Protein AF-A0A5C6TH46-F1 (afdb_monomer_lite)

Secondary structure (DSSP, 8-state):
-HHHHHHHHHHHHHHHHHHHHHHHHHHHHHHHHHHHHHHHHHHHHHHHHHHHHHHHHHHHHHHHHHHHHHHHHHHHHHHHHHHHHHHHHHHHHHHHHHHHHHHHHHHHHHHHHHHHHHHHHHHHTS-TT--TTTTT-TT---------------------

Radius of gyration: 57.62 Å; chains: 1; bounding box: 125×29×150 Å

Foldseek 3Di:
DVVVVVVVVVVVVVVVVVVVVVVVVVVVVVV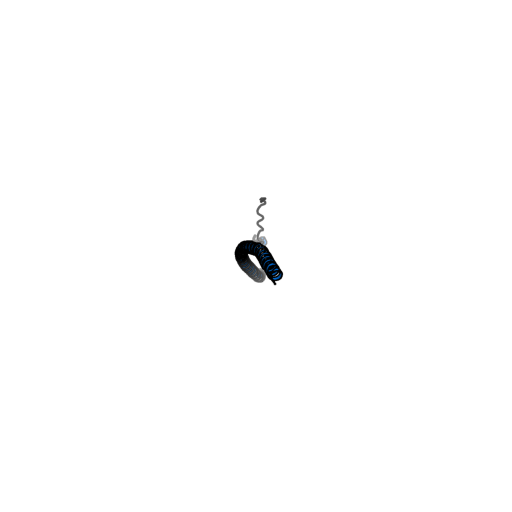VVVVVVVVVVVVVVVVVVVVVVVVVVVVVVVVVVVVVVVVVVVVVVVVVVVVVVVVVVVVVVVVVVVVVVVVVVVVVVVVVVVVVVVVVVVVVVDDPDDPCVVVVNVPPPPPVPPPDPPPDDDDDDDDD

Structure (mmCIF, N/CA/C/O backbone):
data_AF-A0A5C6TH46-F1
#
_entry.id   AF-A0A5C6TH46-F1
#
loop_
_atom_site.group_PDB
_atom_site.id
_atom_site.type_symbol
_atom_site.label_atom_id
_atom_site.label_alt_id
_atom_site.label_comp_id
_atom_site.label_asym_id
_atom_site.label_entity_id
_atom_site.label_seq_id
_atom_site.pdbx_PDB_ins_code
_atom_site.Cartn_x
_atom_site.Cartn_y
_atom_site.Cartn_z
_atom_site.occupancy
_atom_site.B_iso_or_equiv
_atom_site.auth_seq_id
_atom_site.auth_comp_id
_atom_site.auth_asym_id
_atom_site.auth_atom_id
_atom_site.pdbx_PDB_model_num
ATOM 1 N N . MET A 1 1 ? 57.570 0.508 -61.846 1.00 63.31 1 MET A N 1
ATOM 2 C CA . MET A 1 1 ? 57.121 1.322 -60.688 1.00 63.31 1 MET A CA 1
ATOM 3 C C . MET A 1 1 ? 55.717 1.918 -60.846 1.00 63.31 1 MET A C 1
ATOM 5 O O . MET A 1 1 ? 54.970 1.896 -59.879 1.00 63.31 1 MET A O 1
ATOM 9 N N . VAL A 1 2 ? 55.301 2.382 -62.034 1.00 66.19 2 VAL A N 1
ATOM 10 C CA . VAL A 1 2 ? 54.010 3.088 -62.230 1.00 66.19 2 VAL A CA 1
ATOM 11 C C . VAL A 1 2 ? 52.755 2.224 -61.982 1.00 66.19 2 VAL A C 1
ATOM 13 O O . VAL A 1 2 ? 51.769 2.729 -61.447 1.00 66.19 2 VAL A O 1
ATOM 16 N N . LEU A 1 3 ? 52.776 0.919 -62.298 1.00 71.38 3 LEU A N 1
ATOM 17 C CA . LEU A 1 3 ? 51.622 0.034 -62.041 1.00 71.38 3 LEU A CA 1
ATOM 18 C C . LEU A 1 3 ? 51.343 -0.184 -60.540 1.00 71.38 3 LEU A C 1
ATOM 20 O O . LEU A 1 3 ? 50.182 -0.300 -60.155 1.00 71.38 3 LEU A O 1
ATOM 24 N N . GLY A 1 4 ? 52.376 -0.190 -59.688 1.00 79.69 4 GLY A N 1
ATOM 25 C CA . GLY A 1 4 ? 52.225 -0.399 -58.240 1.00 79.69 4 GLY A CA 1
ATOM 26 C C . GLY A 1 4 ? 51.524 0.765 -57.534 1.00 79.69 4 GLY A C 1
ATOM 27 O O . GLY A 1 4 ? 50.670 0.550 -56.679 1.00 79.69 4 GLY A O 1
ATOM 28 N N . TRP A 1 5 ? 51.804 2.002 -57.959 1.00 79.31 5 TRP A N 1
ATOM 29 C CA . TRP A 1 5 ? 51.180 3.205 -57.397 1.00 79.31 5 TRP A CA 1
ATOM 30 C C . TRP A 1 5 ? 49.667 3.250 -57.652 1.00 79.31 5 TRP A C 1
ATOM 32 O O . TRP A 1 5 ? 48.884 3.582 -56.765 1.00 79.31 5 TRP A O 1
ATOM 42 N N . ARG A 1 6 ? 49.225 2.865 -58.856 1.00 86.25 6 ARG A N 1
ATOM 43 C CA . ARG A 1 6 ? 47.794 2.850 -59.215 1.00 86.25 6 ARG A CA 1
ATOM 44 C C . ARG A 1 6 ? 47.006 1.810 -58.410 1.00 86.25 6 ARG A C 1
ATOM 46 O O . ARG A 1 6 ? 45.863 2.071 -58.041 1.00 86.25 6 ARG A O 1
ATOM 53 N N . LEU A 1 7 ? 47.613 0.657 -58.114 1.00 88.19 7 LEU A N 1
ATOM 54 C CA . LEU A 1 7 ? 47.001 -0.382 -57.280 1.00 88.19 7 LEU A CA 1
ATOM 55 C C . LEU A 1 7 ? 46.869 0.064 -55.817 1.00 88.19 7 LEU A C 1
ATOM 57 O O . LEU A 1 7 ? 45.825 -0.153 -55.205 1.00 88.19 7 LEU A O 1
ATOM 61 N N . LEU A 1 8 ? 47.897 0.732 -55.287 1.00 90.06 8 LEU A N 1
ATOM 62 C CA . LEU A 1 8 ? 47.924 1.220 -53.909 1.00 90.06 8 LEU A CA 1
ATOM 63 C C . LEU A 1 8 ? 46.847 2.287 -53.655 1.00 90.06 8 LEU A C 1
ATOM 65 O O . LEU A 1 8 ? 46.120 2.204 -52.669 1.00 90.06 8 LEU A O 1
ATOM 69 N N . VAL A 1 9 ? 46.672 3.232 -54.587 1.00 89.38 9 VAL A N 1
ATOM 70 C CA . VAL A 1 9 ? 45.610 4.255 -54.511 1.00 89.38 9 VAL A CA 1
ATOM 71 C C . VAL A 1 9 ? 44.214 3.621 -54.554 1.00 89.38 9 VAL A C 1
ATOM 73 O O . VAL A 1 9 ? 43.330 4.019 -53.796 1.00 89.38 9 VAL A O 1
ATOM 76 N N . ARG A 1 10 ? 44.008 2.594 -55.392 1.00 87.94 10 ARG A N 1
ATOM 77 C CA . ARG A 1 10 ? 42.718 1.891 -55.481 1.00 87.94 10 ARG A CA 1
ATOM 78 C C . ARG A 1 10 ? 42.397 1.103 -54.211 1.00 87.94 10 ARG A C 1
ATOM 80 O O . ARG A 1 10 ? 41.252 1.112 -53.770 1.00 87.94 10 ARG A O 1
ATOM 87 N N . TYR A 1 11 ? 43.395 0.448 -53.621 1.00 90.62 11 TYR A N 1
ATOM 88 C CA . TYR A 1 11 ? 43.240 -0.267 -52.355 1.00 90.62 11 TYR A CA 1
ATOM 89 C C . TYR A 1 11 ? 42.945 0.690 -51.194 1.00 90.62 11 TYR A C 1
ATOM 91 O O . TYR A 1 11 ? 42.025 0.440 -50.424 1.00 90.62 11 TYR A O 1
ATOM 99 N N . PHE A 1 12 ? 43.665 1.811 -51.107 1.00 89.25 12 PHE A N 1
ATOM 100 C CA . PHE A 1 12 ? 43.433 2.828 -50.081 1.00 89.25 12 PHE A CA 1
ATOM 101 C C . PHE A 1 12 ? 42.008 3.397 -50.144 1.00 89.25 12 PHE A C 1
ATOM 103 O O . PHE A 1 12 ? 41.322 3.459 -49.126 1.00 89.25 12 PHE A O 1
ATOM 110 N N . PHE A 1 13 ? 41.527 3.741 -51.343 1.00 88.12 13 PHE A N 1
ATOM 111 C CA . PHE A 1 13 ? 40.160 4.232 -51.525 1.00 88.12 13 PHE A CA 1
ATOM 112 C C . PHE A 1 13 ? 39.105 3.167 -51.185 1.00 88.12 13 PHE A C 1
ATOM 114 O O . PHE A 1 13 ? 38.116 3.467 -50.519 1.00 88.12 13 PHE A O 1
ATOM 121 N N . PHE A 1 14 ? 39.327 1.914 -51.590 1.00 89.06 14 PHE A N 1
ATOM 122 C CA . PHE A 1 14 ? 38.435 0.802 -51.254 1.00 89.06 14 PHE A CA 1
ATOM 123 C C . PHE A 1 14 ? 38.376 0.541 -49.741 1.00 89.06 14 PHE A C 1
ATOM 125 O O . PHE A 1 14 ? 37.291 0.380 -49.187 1.00 89.06 14 PHE A O 1
ATOM 132 N N . PHE A 1 15 ? 39.525 0.557 -49.063 1.00 88.56 15 PHE A N 1
ATOM 133 C CA . PHE A 1 15 ? 39.609 0.413 -47.612 1.00 88.56 15 PHE A CA 1
ATOM 134 C C . PHE A 1 15 ? 38.882 1.553 -46.886 1.00 88.56 15 PHE A C 1
ATOM 136 O O . PHE A 1 15 ? 38.102 1.300 -45.972 1.00 88.56 15 PHE A O 1
ATOM 143 N N . PHE A 1 16 ? 39.077 2.797 -47.329 1.00 87.75 16 PHE A N 1
ATOM 144 C CA . PHE A 1 16 ? 38.387 3.960 -46.769 1.00 87.75 16 PHE A CA 1
ATOM 145 C C . PHE A 1 16 ? 36.864 3.886 -46.960 1.00 87.75 16 PHE A C 1
ATOM 147 O O . PHE A 1 16 ? 36.103 4.170 -46.036 1.00 87.75 16 PHE A O 1
ATOM 154 N N . PHE A 1 17 ? 36.406 3.450 -48.134 1.00 87.56 17 PHE A N 1
ATOM 155 C CA . PHE A 1 17 ? 34.986 3.245 -48.409 1.00 87.56 17 PHE A CA 1
ATOM 156 C C . PHE A 1 17 ? 34.380 2.150 -47.520 1.00 87.56 17 PHE A C 1
ATOM 158 O O . PHE A 1 17 ? 33.322 2.350 -46.927 1.00 87.56 17 PHE A O 1
ATOM 165 N N . PHE A 1 18 ? 35.067 1.014 -47.374 1.00 88.38 18 PHE A N 1
ATOM 166 C CA . PHE A 1 18 ? 34.639 -0.065 -46.482 1.00 88.38 18 PHE A CA 1
ATOM 167 C C . PHE A 1 18 ? 34.567 0.394 -45.020 1.00 88.38 18 PHE A C 1
ATOM 169 O O . PHE A 1 18 ? 33.586 0.123 -44.329 1.00 88.38 18 PHE A O 1
ATOM 176 N N . PHE A 1 19 ? 35.574 1.144 -44.569 1.00 87.31 19 PHE A N 1
ATOM 177 C CA . PHE A 1 19 ? 35.600 1.759 -43.247 1.00 87.31 19 PHE A CA 1
ATOM 178 C C . PHE A 1 19 ? 34.378 2.665 -43.050 1.00 87.31 19 PHE A C 1
ATOM 180 O O . PHE A 1 19 ? 33.639 2.479 -42.089 1.00 87.31 19 PHE A O 1
ATOM 187 N N . PHE A 1 20 ? 34.081 3.562 -43.993 1.00 86.44 20 PHE A N 1
ATOM 188 C CA . PHE A 1 20 ? 32.906 4.437 -43.924 1.00 86.44 20 PHE A CA 1
ATOM 189 C C . PHE A 1 20 ? 31.581 3.660 -43.826 1.00 86.44 20 PHE A C 1
ATOM 191 O O . PHE A 1 20 ? 30.727 3.997 -43.004 1.00 86.44 20 PHE A O 1
ATOM 198 N N . PHE A 1 21 ? 31.429 2.582 -44.600 1.00 86.88 21 PHE A N 1
ATOM 199 C CA . PHE A 1 21 ? 30.265 1.691 -44.511 1.00 86.88 21 PHE A CA 1
ATOM 200 C C . PHE A 1 21 ? 30.131 1.032 -43.135 1.00 86.88 21 PHE A C 1
ATOM 202 O O . PHE A 1 21 ? 29.022 0.933 -42.604 1.00 86.88 21 PHE A O 1
ATOM 209 N N . PHE A 1 22 ? 31.248 0.627 -42.531 1.00 86.31 22 PHE A N 1
ATOM 210 C CA . PHE A 1 22 ? 31.265 0.076 -41.180 1.00 86.31 22 PHE A CA 1
ATOM 211 C C . PHE A 1 22 ? 30.816 1.107 -40.129 1.00 86.31 22 PHE A C 1
ATOM 213 O O . PHE A 1 22 ? 29.976 0.779 -39.290 1.00 86.31 22 PHE A O 1
ATOM 220 N N . PHE A 1 23 ? 31.279 2.365 -40.202 1.00 87.06 23 PHE A N 1
ATOM 221 C CA . PHE A 1 23 ? 30.793 3.428 -39.301 1.00 87.06 23 PHE A CA 1
ATOM 222 C C . PHE A 1 23 ? 29.319 3.722 -39.491 1.00 87.06 23 PHE A C 1
ATOM 224 O O . PHE A 1 23 ? 28.613 3.912 -38.505 1.00 87.06 23 PHE A O 1
ATOM 231 N N . PHE A 1 24 ? 28.846 3.748 -40.736 1.00 87.81 24 PHE A N 1
ATOM 232 C CA . PHE A 1 24 ? 27.437 3.978 -41.019 1.00 87.81 24 PHE A CA 1
ATOM 233 C C . PHE A 1 24 ? 26.564 2.893 -40.381 1.00 87.81 24 PHE A C 1
ATOM 235 O O . PHE A 1 24 ? 25.618 3.201 -39.656 1.00 87.81 24 PHE A O 1
ATOM 242 N N . PHE A 1 25 ? 26.927 1.622 -40.571 1.00 88.06 25 PHE A N 1
ATOM 243 C CA . PHE A 1 25 ? 26.216 0.500 -39.964 1.00 88.06 25 PHE A CA 1
ATOM 244 C C . PHE A 1 25 ? 26.247 0.560 -38.432 1.00 88.06 25 PHE A C 1
ATOM 246 O O . PHE A 1 25 ? 25.203 0.444 -37.786 1.00 88.06 25 PHE A O 1
ATOM 253 N N . PHE A 1 26 ? 27.423 0.809 -37.850 1.00 88.88 26 PHE A N 1
ATOM 254 C CA . PHE A 1 26 ? 27.586 0.953 -36.405 1.00 88.88 26 PHE A CA 1
ATOM 255 C C . PHE A 1 26 ? 26.729 2.096 -35.844 1.00 88.88 26 PHE A C 1
ATOM 257 O O . PHE A 1 26 ? 26.022 1.916 -34.854 1.00 88.88 26 PHE A O 1
ATOM 264 N N . PHE A 1 27 ? 26.728 3.252 -36.507 1.00 89.25 27 PHE A N 1
ATOM 265 C CA . PHE A 1 27 ? 25.956 4.420 -36.096 1.00 89.25 27 PHE A CA 1
ATOM 266 C C . PHE A 1 27 ? 24.443 4.181 -36.184 1.00 89.25 27 PHE A C 1
ATOM 268 O O . PHE A 1 27 ? 23.697 4.557 -35.274 1.00 89.25 27 PHE A O 1
ATOM 275 N N . CYS A 1 28 ? 23.977 3.509 -37.241 1.00 92.00 28 CYS A N 1
ATOM 276 C CA . CYS A 1 28 ? 22.575 3.121 -37.374 1.00 92.00 28 CYS A CA 1
ATOM 277 C C . CYS A 1 28 ? 22.139 2.187 -36.238 1.00 92.00 28 CYS A C 1
ATOM 279 O O . CYS A 1 28 ? 21.112 2.440 -35.604 1.00 92.00 28 CYS A O 1
ATOM 281 N N . LEU A 1 29 ? 22.929 1.149 -35.941 1.00 93.38 29 LEU A N 1
ATOM 282 C CA . LEU A 1 29 ? 22.639 0.223 -34.844 1.00 93.38 29 LEU A CA 1
ATOM 283 C C . LEU A 1 29 ? 22.649 0.920 -33.481 1.00 93.38 29 LEU A C 1
ATOM 285 O O . LEU A 1 29 ? 21.731 0.719 -32.686 1.00 93.38 29 LEU A O 1
ATOM 289 N N . LEU A 1 30 ? 23.641 1.779 -33.235 1.00 94.75 30 LEU A N 1
ATOM 290 C CA . LEU A 1 30 ? 23.747 2.548 -31.998 1.00 94.75 30 LEU A CA 1
ATOM 291 C C . LEU A 1 30 ? 22.519 3.442 -31.794 1.00 94.75 30 LEU A C 1
ATOM 293 O O . LEU A 1 30 ? 21.939 3.464 -30.713 1.00 94.75 30 LEU A O 1
ATOM 297 N N . THR A 1 31 ? 22.069 4.124 -32.847 1.00 95.31 31 THR A N 1
ATOM 298 C CA . THR A 1 31 ? 20.890 4.999 -32.786 1.00 95.31 31 THR A CA 1
ATOM 299 C C . THR A 1 31 ? 19.618 4.219 -32.446 1.00 95.31 31 THR A C 1
ATOM 301 O O . THR A 1 31 ? 18.805 4.680 -31.644 1.00 95.31 31 THR A O 1
ATOM 304 N N . VAL A 1 32 ? 19.425 3.033 -33.034 1.00 95.56 32 VAL A N 1
ATOM 305 C CA . VAL A 1 32 ? 18.273 2.170 -32.722 1.00 95.56 32 VAL A CA 1
ATOM 306 C C . VAL A 1 32 ? 18.340 1.675 -31.276 1.00 95.56 32 VAL A C 1
ATOM 308 O O . VAL A 1 32 ? 17.329 1.719 -30.574 1.00 95.56 32 VAL A O 1
ATOM 311 N N . ALA A 1 33 ? 19.521 1.259 -30.813 1.00 95.56 33 ALA A N 1
ATOM 312 C CA . ALA A 1 33 ? 19.726 0.812 -29.439 1.00 95.56 33 ALA A CA 1
ATOM 313 C C . ALA A 1 33 ? 19.418 1.927 -28.425 1.00 95.56 33 ALA A C 1
ATOM 315 O O . ALA A 1 33 ? 18.635 1.709 -27.503 1.00 95.56 33 ALA A O 1
ATOM 316 N N . VAL A 1 34 ? 19.943 3.138 -28.640 1.00 96.38 34 VAL A N 1
ATOM 317 C CA . VAL A 1 34 ? 19.693 4.299 -27.769 1.00 96.38 34 VAL A CA 1
ATOM 318 C C . VAL A 1 34 ? 18.208 4.663 -27.738 1.00 96.38 34 VAL A C 1
ATOM 320 O O . VAL A 1 34 ? 17.648 4.857 -26.665 1.00 96.38 34 VAL A O 1
ATOM 323 N N . LYS A 1 35 ? 17.523 4.682 -28.889 1.00 96.38 35 LYS A N 1
ATOM 324 C CA . LYS A 1 35 ? 16.072 4.939 -28.935 1.00 96.38 35 LYS A CA 1
ATOM 325 C C . LYS A 1 35 ? 15.272 3.911 -28.138 1.00 96.38 35 LYS A C 1
ATOM 327 O O . LYS A 1 35 ? 14.314 4.276 -27.459 1.00 96.38 35 LYS A O 1
ATOM 332 N N . LYS A 1 36 ? 15.660 2.635 -28.215 1.00 96.25 36 LYS A N 1
ATOM 333 C CA . LYS A 1 36 ? 15.020 1.567 -27.445 1.00 96.25 36 LYS A CA 1
ATOM 334 C C . LYS A 1 36 ? 15.248 1.752 -25.945 1.00 96.25 36 LYS A C 1
ATOM 336 O O . LYS A 1 36 ? 14.290 1.602 -25.197 1.00 96.25 36 LYS A O 1
ATOM 341 N N . LEU A 1 37 ? 16.462 2.114 -25.527 1.00 96.38 37 LEU A N 1
ATOM 342 C CA . LEU A 1 37 ? 16.768 2.398 -24.122 1.00 96.38 37 LEU A CA 1
ATOM 343 C C . LEU A 1 37 ? 15.942 3.572 -23.593 1.00 96.38 37 LEU A C 1
ATOM 345 O O . LEU A 1 37 ? 15.257 3.405 -22.596 1.00 96.38 37 LEU A O 1
ATOM 349 N N . ILE A 1 38 ? 15.886 4.691 -24.320 1.00 96.81 38 ILE A N 1
ATOM 350 C CA . ILE A 1 38 ? 15.063 5.852 -23.938 1.00 96.81 38 ILE A CA 1
ATOM 351 C C . ILE A 1 38 ? 13.580 5.469 -23.833 1.00 96.81 38 ILE A C 1
ATOM 353 O O . ILE A 1 38 ? 12.867 5.929 -22.946 1.00 96.81 38 ILE A O 1
ATOM 357 N N . SER A 1 39 ? 13.074 4.637 -24.748 1.00 96.19 39 SER A N 1
ATOM 358 C CA . SER A 1 39 ? 11.684 4.175 -24.679 1.00 96.19 39 SER A CA 1
ATOM 359 C C . SER A 1 39 ? 11.430 3.231 -23.505 1.00 96.19 39 SER A C 1
ATOM 361 O O . SER A 1 39 ? 10.305 3.195 -23.014 1.00 96.19 39 SER A O 1
ATOM 363 N N . GLN A 1 40 ? 12.425 2.436 -23.107 1.00 95.75 40 GLN A N 1
ATOM 364 C CA . GLN A 1 40 ? 12.329 1.561 -21.942 1.00 95.75 40 GLN A CA 1
ATOM 365 C C . GLN A 1 40 ? 12.389 2.365 -20.650 1.00 95.75 40 GLN A C 1
ATOM 367 O O . GLN A 1 40 ? 11.553 2.138 -19.790 1.00 95.75 40 GLN A O 1
ATOM 372 N N . GLU A 1 41 ? 13.298 3.330 -20.554 1.00 96.31 41 GLU A N 1
ATOM 373 C CA . GLU A 1 41 ? 13.412 4.260 -19.428 1.00 96.31 41 GLU A CA 1
ATOM 374 C C . GLU A 1 41 ? 12.089 4.994 -19.198 1.00 96.31 41 GLU A C 1
ATOM 376 O O . GLU A 1 41 ? 11.481 4.839 -18.153 1.00 96.31 41 GLU A O 1
ATOM 381 N N . LYS A 1 42 ? 11.517 5.610 -20.240 1.00 96.38 42 LYS A N 1
ATOM 382 C CA . LYS A 1 42 ? 10.196 6.259 -20.145 1.00 96.38 42 LYS A CA 1
ATOM 383 C C . LYS A 1 42 ? 9.053 5.330 -19.747 1.00 96.38 42 LYS A C 1
ATOM 385 O O . LYS A 1 42 ? 8.006 5.811 -19.322 1.00 96.38 42 LYS A O 1
ATOM 390 N N . LYS A 1 43 ? 9.175 4.031 -20.022 1.00 96.12 43 LYS A N 1
ATOM 391 C CA . LYS A 1 43 ? 8.176 3.055 -19.587 1.00 96.12 43 LYS A CA 1
ATOM 392 C C . LYS A 1 43 ? 8.383 2.733 -18.109 1.00 96.12 43 LYS A C 1
ATOM 394 O O . LYS A 1 43 ? 7.413 2.749 -17.371 1.00 96.12 43 LYS A O 1
ATOM 399 N N . LEU A 1 44 ? 9.628 2.500 -17.702 1.00 96.31 44 LEU A N 1
ATOM 400 C CA . LEU A 1 44 ? 9.987 2.261 -16.309 1.00 96.31 44 LEU A CA 1
ATOM 401 C C . LEU A 1 44 ? 9.594 3.442 -15.421 1.00 96.31 44 LEU A C 1
ATOM 403 O O . LEU A 1 44 ? 8.982 3.203 -14.393 1.00 96.31 44 LEU A O 1
ATOM 407 N N . ASP A 1 45 ? 9.831 4.680 -15.857 1.00 96.25 45 ASP A N 1
ATOM 408 C CA . ASP A 1 45 ? 9.435 5.878 -15.106 1.00 96.25 45 ASP A CA 1
ATOM 409 C C . ASP A 1 45 ? 7.919 5.922 -14.854 1.00 96.25 45 ASP A C 1
ATOM 411 O O . ASP A 1 45 ? 7.473 6.270 -13.767 1.00 96.25 45 ASP A O 1
ATOM 415 N N . LYS A 1 46 ? 7.112 5.537 -15.853 1.00 96.69 46 LYS A N 1
ATOM 416 C CA . LYS A 1 46 ? 5.647 5.479 -15.718 1.00 96.69 46 LYS A CA 1
ATOM 417 C C . LYS A 1 46 ? 5.196 4.345 -14.812 1.00 96.69 46 LYS A C 1
ATOM 419 O O . LYS A 1 46 ? 4.306 4.545 -13.997 1.00 96.69 46 LYS A O 1
ATOM 424 N N . ASP A 1 47 ? 5.797 3.170 -14.980 1.00 96.31 47 ASP A N 1
ATOM 425 C CA . ASP A 1 47 ? 5.499 2.004 -14.153 1.00 96.31 47 ASP A CA 1
ATOM 426 C C . ASP A 1 47 ? 5.893 2.291 -12.679 1.00 96.31 47 ASP A C 1
ATOM 428 O O . ASP A 1 47 ? 5.206 1.858 -11.757 1.00 96.31 47 ASP A O 1
ATOM 432 N N . GLU A 1 48 ? 6.970 3.054 -12.441 1.00 96.25 48 GLU A N 1
ATOM 433 C CA . GLU A 1 48 ? 7.401 3.510 -11.111 1.00 96.25 48 GLU A CA 1
ATOM 434 C C . GLU A 1 48 ? 6.449 4.558 -10.519 1.00 96.25 48 GLU A C 1
ATOM 436 O O . GLU A 1 48 ? 6.098 4.460 -9.343 1.00 96.25 48 GLU A O 1
ATOM 441 N N . GLU A 1 49 ? 5.994 5.525 -11.321 1.00 96.38 49 GLU A N 1
ATOM 442 C CA . GLU A 1 49 ? 4.997 6.517 -10.901 1.00 96.38 49 GLU A CA 1
ATOM 443 C C . GLU A 1 49 ? 3.670 5.844 -10.510 1.00 96.38 49 GLU A C 1
ATOM 445 O O . GLU A 1 49 ? 3.171 6.082 -9.410 1.00 96.38 49 GLU A O 1
ATOM 450 N N . GLU A 1 50 ? 3.156 4.926 -11.337 1.00 96.31 50 GLU A N 1
ATOM 451 C CA . GLU A 1 50 ? 1.934 4.154 -11.055 1.00 96.31 50 GLU A CA 1
ATOM 452 C C . GLU A 1 50 ? 2.080 3.309 -9.779 1.00 96.31 50 GLU A C 1
ATOM 454 O O . GLU A 1 50 ? 1.221 3.347 -8.895 1.00 96.31 50 GLU A O 1
ATOM 459 N N . ALA A 1 51 ? 3.208 2.607 -9.618 1.00 96.44 51 ALA A N 1
ATOM 460 C CA . ALA A 1 51 ? 3.486 1.845 -8.402 1.00 96.44 51 ALA A CA 1
ATOM 461 C C . ALA A 1 51 ? 3.591 2.744 -7.155 1.00 96.44 51 ALA A C 1
ATOM 463 O O . ALA A 1 51 ? 3.197 2.338 -6.056 1.00 96.44 51 ALA A O 1
ATOM 464 N N . GLY A 1 52 ? 4.115 3.964 -7.309 1.00 96.19 52 GLY A N 1
ATOM 465 C CA . GLY A 1 52 ? 4.174 4.971 -6.254 1.00 96.19 52 GLY A CA 1
ATOM 466 C C . GLY A 1 52 ? 2.788 5.450 -5.820 1.00 96.19 52 GLY A C 1
ATOM 467 O O . GLY A 1 52 ? 2.512 5.521 -4.619 1.00 96.19 52 GLY A O 1
ATOM 468 N N . GLU A 1 53 ? 1.898 5.727 -6.774 1.00 96.81 53 GLU A N 1
ATOM 469 C CA . GLU A 1 53 ? 0.506 6.106 -6.502 1.00 96.81 53 GLU A CA 1
ATOM 470 C C . GLU A 1 53 ? -0.267 4.983 -5.794 1.00 96.81 53 GLU A C 1
ATOM 472 O O . GLU A 1 53 ? -0.933 5.227 -4.780 1.00 96.81 53 GLU A O 1
ATOM 477 N N . ASP A 1 54 ? -0.121 3.741 -6.259 1.00 97.00 54 ASP A N 1
ATOM 478 C CA . ASP A 1 54 ? -0.736 2.569 -5.630 1.00 97.00 54 ASP A CA 1
ATOM 479 C C . ASP A 1 54 ? -0.244 2.367 -4.192 1.00 97.00 54 ASP A C 1
ATOM 481 O O . ASP A 1 54 ? -1.039 2.092 -3.284 1.00 97.00 54 ASP A O 1
ATOM 485 N N . LEU A 1 55 ? 1.057 2.553 -3.948 1.00 97.31 55 LEU A N 1
ATOM 486 C CA . LEU A 1 55 ? 1.634 2.459 -2.609 1.00 97.31 55 LEU A CA 1
ATOM 487 C C . LEU A 1 55 ? 1.067 3.532 -1.668 1.00 97.31 55 LEU A C 1
ATOM 489 O O . LEU A 1 55 ? 0.748 3.229 -0.513 1.00 97.31 55 LEU A O 1
ATOM 493 N N . LEU A 1 56 ? 0.921 4.771 -2.148 1.00 97.31 56 LEU A N 1
ATOM 494 C CA . LEU A 1 56 ? 0.324 5.864 -1.375 1.00 97.31 56 LEU A CA 1
ATOM 495 C C . LEU A 1 56 ? -1.132 5.566 -1.015 1.00 97.31 56 LEU A C 1
ATOM 497 O O . LEU A 1 56 ? -1.520 5.711 0.147 1.00 97.31 56 LEU A O 1
ATOM 501 N N . LYS A 1 57 ? -1.917 5.083 -1.980 1.00 97.56 57 LYS A N 1
ATOM 502 C CA . LYS A 1 57 ? -3.310 4.687 -1.757 1.00 97.56 57 LYS A CA 1
ATOM 503 C C . LYS A 1 57 ? -3.422 3.568 -0.725 1.00 97.56 57 LYS A C 1
ATOM 505 O O . LYS A 1 57 ? -4.245 3.641 0.187 1.00 97.56 57 LYS A O 1
ATOM 510 N N . LEU A 1 58 ? -2.556 2.559 -0.813 1.00 97.62 58 LEU A N 1
ATOM 511 C CA . LEU A 1 58 ? -2.526 1.458 0.147 1.00 97.62 58 LEU A CA 1
ATOM 512 C C . LEU A 1 58 ? -2.178 1.947 1.562 1.00 97.62 58 LEU A C 1
ATOM 514 O O . LEU A 1 58 ? -2.737 1.466 2.550 1.00 97.62 58 LEU A O 1
ATOM 518 N N . HIS A 1 59 ? -1.274 2.925 1.670 1.00 97.56 59 HIS A N 1
ATOM 519 C CA . HIS A 1 59 ? -0.919 3.535 2.948 1.00 97.56 59 HIS A CA 1
ATOM 520 C C . HIS A 1 59 ? -2.089 4.319 3.559 1.00 97.56 59 HIS A C 1
ATOM 522 O O . HIS A 1 59 ? -2.343 4.212 4.762 1.00 97.56 59 HIS A O 1
ATOM 528 N N . GLU A 1 60 ? -2.840 5.056 2.739 1.00 97.69 60 GLU A N 1
ATOM 529 C CA . GLU A 1 60 ? -4.059 5.743 3.169 1.00 97.69 60 GLU A CA 1
ATOM 530 C C . GLU A 1 60 ? -5.119 4.743 3.656 1.00 97.69 60 GLU A C 1
ATOM 532 O O . GLU A 1 60 ? -5.647 4.879 4.764 1.00 97.69 60 GLU A O 1
ATOM 537 N N . GLU A 1 61 ? -5.380 3.681 2.890 1.00 97.75 61 GLU A N 1
ATOM 538 C CA . GLU A 1 61 ? -6.310 2.620 3.285 1.00 97.75 61 GLU A CA 1
ATOM 539 C C . GLU A 1 61 ? -5.902 1.981 4.619 1.00 97.75 61 GLU A C 1
ATOM 541 O O . GLU A 1 61 ? -6.737 1.828 5.519 1.00 97.75 61 GLU A O 1
ATOM 546 N N . LEU A 1 62 ? -4.612 1.692 4.803 1.00 97.88 62 LEU A N 1
ATOM 547 C CA . LEU A 1 62 ? -4.089 1.142 6.050 1.00 97.88 62 LEU A CA 1
ATOM 548 C C . LEU A 1 62 ? -4.291 2.101 7.232 1.00 97.88 62 LEU A C 1
ATOM 550 O O . LEU A 1 62 ? -4.731 1.671 8.303 1.00 97.88 62 LEU A O 1
ATOM 554 N N . ALA A 1 63 ? -4.038 3.398 7.043 1.00 97.75 63 ALA A N 1
ATOM 555 C CA . ALA A 1 63 ? -4.249 4.412 8.072 1.00 97.75 63 ALA A CA 1
ATOM 556 C C . ALA A 1 63 ? -5.731 4.519 8.472 1.00 97.75 63 ALA A C 1
ATOM 558 O O . ALA A 1 63 ? -6.062 4.552 9.665 1.00 97.75 63 ALA A O 1
ATOM 559 N N . THR A 1 64 ? -6.648 4.500 7.497 1.00 97.69 64 THR A N 1
ATOM 560 C CA . THR A 1 64 ? -8.092 4.522 7.781 1.00 97.69 64 THR A CA 1
ATOM 561 C C . THR A 1 64 ? -8.543 3.265 8.526 1.00 97.69 64 THR A C 1
ATOM 563 O O . THR A 1 64 ? -9.338 3.348 9.471 1.00 97.69 64 THR A O 1
ATOM 566 N N . LEU A 1 65 ? -8.011 2.098 8.155 1.00 97.81 65 LEU A N 1
ATOM 567 C CA . LEU A 1 65 ? -8.316 0.836 8.815 1.00 97.81 65 LEU A CA 1
ATOM 568 C C . LEU A 1 65 ? -7.805 0.836 10.258 1.00 97.81 65 LEU A C 1
ATOM 570 O O . LEU A 1 65 ? -8.554 0.486 11.173 1.00 97.81 65 LEU A O 1
ATOM 574 N N . GLN A 1 66 ? -6.578 1.303 10.485 1.00 97.81 66 GLN A N 1
ATOM 575 C CA . GLN A 1 66 ? -6.001 1.433 11.820 1.00 97.81 66 GLN A CA 1
ATOM 576 C C . GLN A 1 66 ? -6.827 2.378 12.704 1.00 97.81 66 GLN A C 1
ATOM 578 O O . GLN A 1 66 ? -7.106 2.051 13.861 1.00 97.81 66 GLN A O 1
ATOM 583 N N . ALA A 1 67 ? -7.293 3.510 12.167 1.00 97.75 67 ALA A N 1
ATOM 584 C CA . ALA A 1 67 ? -8.176 4.424 12.890 1.00 97.75 67 ALA A CA 1
ATOM 585 C C . ALA A 1 67 ? -9.503 3.745 13.283 1.00 97.75 67 ALA A C 1
ATOM 587 O O . ALA A 1 67 ? -9.938 3.834 14.436 1.00 97.75 67 ALA A O 1
ATOM 588 N N . ARG A 1 68 ? -10.122 2.992 12.362 1.00 97.69 68 ARG A N 1
ATOM 589 C CA . ARG A 1 68 ? -11.340 2.209 12.646 1.00 97.69 68 ARG A CA 1
ATOM 590 C C . ARG A 1 68 ? -11.101 1.154 13.726 1.00 97.69 68 ARG A C 1
ATOM 592 O O . ARG A 1 68 ? -11.921 1.017 14.639 1.00 97.69 68 ARG A O 1
ATOM 599 N N . MET A 1 69 ? -9.974 0.446 13.665 1.00 97.44 69 MET A N 1
ATOM 600 C CA . MET A 1 69 ? -9.587 -0.540 14.675 1.00 97.44 69 MET A CA 1
ATOM 601 C C . MET A 1 69 ? -9.397 0.101 16.052 1.00 97.44 69 MET A C 1
ATOM 603 O O . MET A 1 69 ? -9.917 -0.420 17.039 1.00 97.44 69 MET A O 1
ATOM 607 N N . ALA A 1 70 ? -8.725 1.252 16.131 1.00 97.62 70 ALA A N 1
ATOM 608 C CA . ALA A 1 70 ? -8.533 1.985 17.380 1.00 97.62 70 ALA A CA 1
ATOM 609 C C . ALA A 1 70 ? -9.872 2.403 18.015 1.00 97.62 70 ALA A C 1
ATOM 611 O O . ALA A 1 70 ? -10.084 2.205 19.217 1.00 97.62 70 ALA A O 1
ATOM 612 N N . VAL A 1 71 ? -10.820 2.903 17.213 1.00 97.81 71 VAL A N 1
ATOM 613 C CA . VAL A 1 71 ? -12.174 3.246 17.682 1.00 97.81 71 VAL A CA 1
ATOM 614 C C . VAL A 1 71 ? -12.910 2.008 18.201 1.00 97.81 71 VAL A C 1
ATOM 616 O O . VAL A 1 71 ? -13.480 2.037 19.298 1.00 97.81 71 VAL A O 1
ATOM 619 N N . ALA A 1 72 ? -12.889 0.904 17.451 1.00 97.50 72 ALA A N 1
ATOM 620 C CA . ALA A 1 72 ? -13.535 -0.344 17.854 1.00 97.50 72 ALA A CA 1
ATOM 621 C C . ALA A 1 72 ? -12.934 -0.913 19.152 1.00 97.50 72 ALA A C 1
ATOM 623 O O . ALA A 1 72 ? -13.674 -1.273 20.072 1.00 97.50 72 ALA A O 1
ATOM 624 N N . ALA A 1 73 ? -11.605 -0.916 19.275 1.00 97.19 73 ALA A N 1
ATOM 625 C CA . ALA A 1 73 ? -10.899 -1.335 20.482 1.00 97.19 73 ALA A CA 1
ATOM 626 C C . ALA A 1 73 ? -11.260 -0.450 21.689 1.00 97.19 73 ALA A C 1
ATOM 628 O O . ALA A 1 73 ? -11.532 -0.958 22.782 1.00 97.19 73 ALA A O 1
ATOM 629 N N . GLY A 1 74 ? -11.350 0.868 21.487 1.00 97.06 74 GLY A N 1
ATOM 630 C CA . GLY A 1 74 ? -11.801 1.814 22.506 1.00 97.06 74 GLY A CA 1
ATOM 631 C C . GLY A 1 74 ? -13.225 1.525 22.992 1.00 97.06 74 GLY A C 1
ATOM 632 O O . GLY A 1 74 ? -13.471 1.468 24.201 1.00 97.06 74 GLY A O 1
ATOM 633 N N . ARG A 1 75 ? -14.162 1.272 22.068 1.00 97.31 75 ARG A N 1
ATOM 634 C CA . ARG A 1 75 ? -15.545 0.877 22.398 1.00 97.31 75 ARG A CA 1
ATOM 635 C C . ARG A 1 75 ? -15.580 -0.426 23.194 1.00 97.31 75 ARG A C 1
ATOM 637 O O . ARG A 1 75 ? -16.232 -0.486 24.237 1.00 97.31 75 ARG A O 1
ATOM 644 N N . LEU A 1 76 ? -14.838 -1.439 22.755 1.00 96.94 76 LEU A N 1
ATOM 645 C CA . LEU A 1 76 ? -14.760 -2.732 23.433 1.00 96.94 76 LEU A CA 1
ATOM 646 C C . LEU A 1 76 ? -14.207 -2.603 24.860 1.00 96.94 76 LEU A C 1
ATOM 648 O O . LEU A 1 76 ? -14.743 -3.206 25.790 1.00 96.94 76 LEU A O 1
ATOM 652 N N . SER A 1 77 ? -13.173 -1.783 25.053 1.00 97.25 77 SER A N 1
ATOM 653 C CA . SER A 1 77 ? -12.607 -1.499 26.376 1.00 97.25 77 SER A CA 1
ATOM 654 C C . SER A 1 77 ? -13.649 -0.888 27.321 1.00 97.25 77 SER A C 1
ATOM 656 O O . SER A 1 77 ? -13.804 -1.344 28.457 1.00 97.25 77 SER A O 1
ATOM 658 N N . ARG A 1 78 ? -14.442 0.083 26.843 1.00 96.81 78 ARG A N 1
ATOM 659 C CA . ARG A 1 78 ? -15.540 0.681 27.625 1.00 96.81 78 ARG A CA 1
ATOM 660 C C . ARG A 1 78 ? -16.604 -0.352 27.994 1.00 96.81 78 ARG A C 1
ATOM 662 O O . ARG A 1 78 ? -16.982 -0.430 29.159 1.00 96.81 78 ARG A O 1
ATOM 669 N N . ILE A 1 79 ? -17.028 -1.184 27.041 1.00 97.19 79 ILE A N 1
ATOM 670 C CA . ILE A 1 79 ? -18.010 -2.253 27.281 1.00 97.19 79 ILE A CA 1
ATOM 671 C C . ILE A 1 79 ? -17.508 -3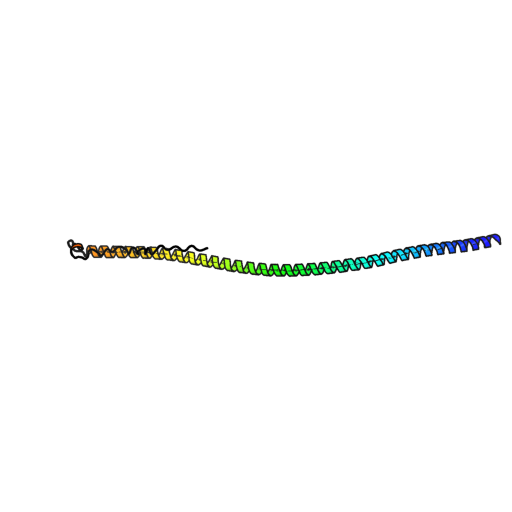.219 28.357 1.00 97.19 79 ILE A C 1
ATOM 673 O O . ILE A 1 79 ? -18.244 -3.536 29.290 1.00 97.19 79 ILE A O 1
ATOM 677 N N . ARG A 1 80 ? -16.244 -3.651 28.278 1.00 96.31 80 ARG A N 1
ATOM 678 C CA . ARG A 1 80 ? -15.631 -4.527 29.289 1.00 96.31 80 ARG A CA 1
ATOM 679 C C . ARG A 1 80 ? -15.618 -3.879 30.673 1.00 96.31 80 ARG A C 1
ATOM 681 O O . ARG A 1 80 ? -15.977 -4.538 31.645 1.00 96.31 80 ARG A O 1
ATOM 688 N N . LYS A 1 81 ? -15.277 -2.589 30.769 1.00 96.25 81 LYS A N 1
ATOM 689 C CA . LYS A 1 81 ? -15.328 -1.843 32.039 1.00 96.25 81 LYS A CA 1
ATOM 690 C C . LYS A 1 81 ? -16.743 -1.808 32.615 1.00 96.25 81 LYS A C 1
ATOM 692 O O . LYS A 1 81 ? -16.920 -2.122 33.788 1.00 96.25 81 LYS A O 1
ATOM 697 N N . THR A 1 82 ? -17.747 -1.476 31.804 1.00 95.00 82 THR A N 1
ATOM 698 C CA . THR A 1 82 ? -19.150 -1.458 32.247 1.00 95.00 82 THR A CA 1
ATOM 699 C C . THR A 1 82 ? -19.612 -2.845 32.682 1.00 95.00 82 THR A C 1
ATOM 701 O O . THR A 1 82 ? -20.179 -2.982 33.761 1.00 95.00 82 THR A O 1
ATOM 704 N N . LYS A 1 83 ? -19.303 -3.887 31.903 1.00 96.12 83 LYS A N 1
ATOM 705 C CA . LYS A 1 83 ? -19.626 -5.280 32.242 1.00 96.12 83 LYS A CA 1
ATOM 706 C C . LYS A 1 83 ? -19.038 -5.683 33.595 1.00 96.12 83 LYS A C 1
ATOM 708 O O . LYS A 1 83 ? -19.741 -6.280 34.406 1.00 96.12 83 LYS A O 1
ATOM 713 N N . ASN A 1 84 ? -17.779 -5.335 33.854 1.00 95.50 84 ASN A N 1
ATOM 714 C CA . ASN A 1 84 ? -17.127 -5.642 35.124 1.00 95.50 84 ASN A CA 1
ATOM 715 C C . ASN A 1 84 ? -17.787 -4.901 36.293 1.00 95.50 84 ASN A C 1
ATOM 717 O O . ASN A 1 84 ? -18.097 -5.537 37.294 1.00 95.50 84 ASN A O 1
ATOM 721 N N . LYS A 1 85 ? -18.099 -3.606 36.136 1.00 94.50 85 LYS A N 1
ATOM 722 C CA . LYS A 1 85 ? -18.824 -2.831 37.159 1.00 94.50 85 LYS A CA 1
ATOM 723 C C . LYS A 1 85 ? -20.209 -3.405 37.461 1.00 94.50 85 LYS A C 1
ATOM 725 O O . LYS A 1 85 ? -20.609 -3.466 38.616 1.00 94.50 85 LYS A O 1
ATOM 730 N N . VAL A 1 86 ? -20.950 -3.832 36.437 1.00 95.31 86 VAL A N 1
ATOM 731 C CA . VAL A 1 86 ? -22.268 -4.464 36.618 1.00 95.31 86 VAL A CA 1
ATOM 732 C C . VAL A 1 86 ? -22.129 -5.797 37.351 1.00 95.31 86 VAL A C 1
ATOM 734 O O . VAL A 1 86 ? -22.902 -6.072 38.264 1.00 95.31 86 VAL A O 1
ATOM 737 N N . LYS A 1 87 ? -21.127 -6.611 36.996 1.00 95.50 87 LYS A N 1
ATOM 738 C CA . LYS A 1 87 ? -20.851 -7.881 37.680 1.00 95.50 87 LYS A CA 1
ATOM 739 C C . LYS A 1 87 ? -20.496 -7.665 39.154 1.00 95.50 87 LYS A C 1
ATOM 741 O O . LYS A 1 87 ? -20.992 -8.400 40.000 1.00 95.50 87 LYS A O 1
ATOM 746 N N . GLU A 1 88 ? -19.676 -6.663 39.450 1.00 94.38 88 GLU A N 1
ATOM 747 C CA . GLU A 1 88 ? -19.291 -6.292 40.814 1.00 94.38 88 GLU A CA 1
ATOM 748 C C . GLU A 1 88 ? -20.495 -5.816 41.633 1.00 94.38 88 GLU A C 1
ATOM 750 O O . GLU A 1 88 ? -20.736 -6.352 42.711 1.00 94.38 88 GLU A O 1
ATOM 755 N N . ARG A 1 89 ? -21.321 -4.912 41.082 1.00 91.88 89 ARG A N 1
ATOM 756 C CA . ARG A 1 89 ? -22.575 -4.479 41.723 1.00 91.88 89 ARG A CA 1
ATOM 757 C C . ARG A 1 89 ? -23.519 -5.648 41.982 1.00 91.88 89 ARG A C 1
ATOM 759 O O . ARG A 1 89 ? -24.064 -5.776 43.068 1.00 91.88 89 ARG A O 1
ATOM 766 N N . ARG A 1 90 ? -23.695 -6.546 41.011 1.00 91.62 90 ARG A N 1
ATOM 767 C CA . ARG A 1 90 ? -24.540 -7.734 41.199 1.00 91.62 90 ARG A CA 1
ATOM 768 C C . ARG A 1 90 ? -24.020 -8.620 42.332 1.00 91.62 90 ARG A C 1
ATOM 770 O O . ARG A 1 90 ? -24.814 -9.130 43.111 1.00 91.62 90 ARG A O 1
ATOM 777 N N . ALA A 1 91 ? -22.703 -8.791 42.431 1.00 93.25 91 ALA A N 1
ATOM 778 C CA . ALA A 1 91 ? -22.088 -9.568 43.500 1.00 93.25 91 ALA A CA 1
ATOM 779 C C . ALA A 1 91 ? -22.230 -8.895 44.877 1.00 93.25 91 ALA A C 1
ATOM 781 O O . ALA A 1 91 ? -22.436 -9.598 45.865 1.00 93.25 91 ALA A O 1
ATOM 782 N N . SER A 1 92 ? -22.146 -7.561 44.959 1.00 88.94 92 SER A N 1
ATOM 783 C CA . SER A 1 92 ? -22.356 -6.833 46.217 1.00 88.94 92 SER A CA 1
ATOM 784 C C . SER A 1 92 ? -23.810 -6.889 46.676 1.00 88.94 92 SER A C 1
ATOM 786 O O . SER A 1 92 ? -24.061 -7.141 47.850 1.00 88.94 92 SER A O 1
ATOM 788 N N . GLU A 1 93 ? -24.759 -6.717 45.754 1.00 91.31 93 GLU A N 1
ATOM 789 C CA . GLU A 1 93 ? -26.193 -6.822 46.049 1.00 91.31 93 GLU A CA 1
ATOM 790 C C . GLU A 1 93 ? -26.574 -8.230 46.505 1.00 91.31 93 GLU A C 1
ATOM 792 O O . GLU A 1 93 ? -27.251 -8.394 47.515 1.00 91.31 93 GLU A O 1
ATOM 797 N N . PHE A 1 94 ? -26.058 -9.254 45.820 1.00 91.62 94 PHE A N 1
ATOM 798 C CA . PHE A 1 94 ? -26.257 -10.644 46.222 1.00 91.62 94 PHE A CA 1
ATOM 799 C C . PHE A 1 94 ? -25.730 -10.911 47.638 1.00 91.62 94 PHE A C 1
ATOM 801 O O . PHE A 1 94 ? -26.426 -11.500 48.459 1.00 91.62 94 PHE A O 1
ATOM 808 N N . ARG A 1 95 ? -24.519 -10.433 47.954 1.00 88.75 95 ARG A N 1
ATOM 809 C CA . ARG A 1 95 ? -23.926 -10.596 49.289 1.00 88.75 95 ARG A CA 1
ATOM 810 C C . ARG A 1 95 ? -24.747 -9.898 50.375 1.00 88.75 95 ARG A C 1
ATOM 812 O O . ARG A 1 95 ? -24.931 -10.473 51.441 1.00 88.75 95 ARG A O 1
ATOM 819 N N . ARG A 1 96 ? -25.235 -8.684 50.101 1.00 89.62 96 ARG A N 1
ATOM 820 C CA . ARG A 1 96 ? -26.077 -7.921 51.031 1.00 89.62 96 ARG A CA 1
ATOM 821 C C . ARG A 1 96 ? -27.416 -8.613 51.286 1.00 89.62 96 ARG A C 1
ATOM 823 O O . ARG A 1 96 ? -27.828 -8.685 52.434 1.00 89.62 96 ARG A O 1
ATOM 830 N N . GLY A 1 97 ? -28.061 -9.137 50.242 1.00 91.06 97 GLY A N 1
ATOM 831 C CA . GLY A 1 97 ? -29.325 -9.865 50.379 1.00 91.06 97 GLY A CA 1
ATOM 832 C C . GLY A 1 97 ? -29.198 -11.093 51.282 1.00 91.06 97 GLY A C 1
ATOM 833 O O . GLY A 1 97 ? -29.993 -11.255 52.197 1.00 91.06 97 GLY A O 1
ATOM 834 N N . ILE A 1 98 ? -28.152 -11.905 51.092 1.00 86.25 98 ILE A N 1
ATOM 835 C CA . ILE A 1 98 ? -27.910 -13.095 51.927 1.00 86.25 98 ILE A CA 1
ATOM 836 C C . ILE A 1 98 ? -27.701 -12.731 53.405 1.00 86.25 98 ILE A C 1
ATOM 838 O O . ILE A 1 98 ? -28.261 -13.387 54.274 1.00 86.25 98 ILE A O 1
ATOM 842 N N . GLN A 1 99 ? -26.940 -11.670 53.697 1.00 84.75 99 GLN A N 1
ATOM 843 C CA . GLN A 1 99 ? -26.734 -11.214 55.079 1.00 84.75 99 GLN A CA 1
ATOM 844 C C . GLN A 1 99 ? -28.008 -10.655 55.729 1.00 84.75 99 GLN A C 1
ATOM 846 O O . GLN A 1 99 ? -28.151 -10.744 56.944 1.00 84.75 99 GLN A O 1
ATOM 851 N N . GLY A 1 100 ? -28.915 -10.067 54.942 1.00 76.50 100 GLY A N 1
ATOM 852 C CA . GLY A 1 100 ? -30.214 -9.605 55.434 1.00 76.50 100 GLY A CA 1
ATOM 853 C C . GLY A 1 100 ? -31.089 -10.766 55.902 1.00 76.50 100 GLY A C 1
ATOM 854 O O . GLY A 1 100 ? -31.585 -10.724 57.021 1.00 76.50 100 GLY A O 1
ATOM 855 N N . LEU A 1 101 ? -31.180 -11.825 55.090 1.00 74.06 101 LEU A N 1
ATOM 856 C CA . LEU A 1 101 ? -31.975 -13.016 55.409 1.00 74.06 101 LEU A CA 1
ATOM 857 C C . LEU A 1 101 ? -31.505 -13.702 56.698 1.00 74.06 101 LEU A C 1
ATOM 859 O O . LEU A 1 101 ? -32.315 -14.005 57.558 1.00 74.06 101 LEU A O 1
ATOM 863 N N . GLU A 1 102 ? -30.193 -13.859 56.890 1.00 75.88 102 GLU A N 1
ATOM 864 C CA . GLU A 1 102 ? -29.651 -14.472 58.115 1.00 75.88 102 GLU A CA 1
ATOM 865 C C . GLU A 1 102 ? -29.954 -13.639 59.380 1.00 75.88 102 GLU A C 1
ATOM 867 O O . GLU A 1 102 ? -30.149 -14.179 60.470 1.00 75.88 102 GLU A O 1
ATOM 872 N N . GLY A 1 103 ? -30.012 -12.310 59.247 1.00 73.88 103 GLY A N 1
ATOM 873 C CA . GLY A 1 103 ? -30.417 -11.418 60.333 1.00 73.88 103 GLY A CA 1
ATOM 874 C C . GLY A 1 103 ? -31.920 -11.467 60.622 1.00 73.88 103 GLY A C 1
ATOM 875 O O . GLY A 1 103 ? -32.309 -11.447 61.789 1.00 73.88 103 GLY A O 1
ATOM 876 N N . GLU A 1 104 ? -32.747 -11.539 59.577 1.00 75.38 104 GLU A N 1
ATOM 877 C CA . GLU A 1 104 ? -34.204 -11.681 59.678 1.00 75.38 104 GLU A CA 1
ATOM 878 C C . GLU A 1 104 ? -34.595 -13.023 60.306 1.00 75.38 104 GLU A C 1
ATOM 880 O O . GLU A 1 104 ? -35.398 -13.025 61.235 1.00 75.38 104 GLU A O 1
ATOM 885 N N . ASP A 1 105 ? -33.962 -14.128 59.903 1.00 79.56 105 ASP A N 1
ATOM 886 C CA . ASP A 1 105 ? -34.188 -15.461 60.480 1.00 79.56 105 ASP A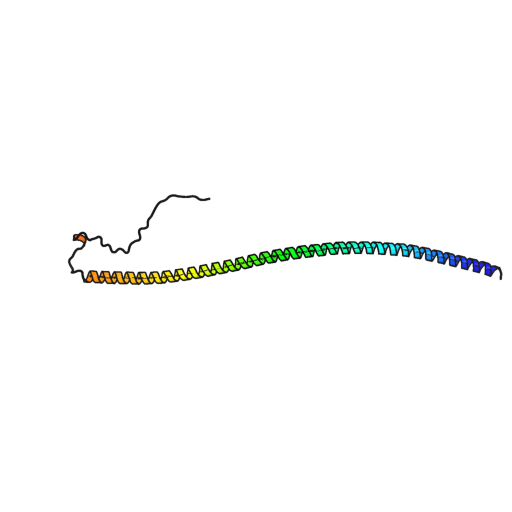 CA 1
ATOM 887 C C . ASP A 1 105 ? -33.885 -15.476 61.986 1.00 79.56 105 ASP A C 1
ATOM 889 O O . ASP A 1 105 ? -34.689 -15.944 62.793 1.00 79.56 105 ASP A O 1
ATOM 893 N N . LYS A 1 106 ? -32.755 -14.883 62.396 1.00 83.25 106 LYS A N 1
ATOM 894 C CA . LYS A 1 106 ? -32.380 -14.781 63.814 1.00 83.25 106 LYS A CA 1
ATOM 895 C C . LYS A 1 106 ? -33.337 -13.892 64.614 1.00 83.25 106 LYS A C 1
ATOM 897 O O . LYS A 1 106 ? -33.608 -14.163 65.782 1.00 83.25 106 LYS A O 1
ATOM 902 N N . LEU A 1 107 ? -33.814 -12.801 64.014 1.00 80.44 107 LEU A N 1
ATOM 903 C CA . LEU A 1 107 ? -34.807 -11.933 64.647 1.00 80.44 107 LEU A CA 1
ATOM 904 C C . LEU A 1 107 ? -36.155 -12.642 64.784 1.00 80.44 107 LEU A C 1
ATOM 906 O O . LEU A 1 107 ? -36.767 -12.515 65.837 1.00 80.44 107 LEU A O 1
ATOM 910 N N . ALA A 1 108 ? -36.588 -13.394 63.771 1.00 79.38 108 ALA A N 1
ATOM 911 C CA . ALA A 1 108 ? -37.811 -14.190 63.807 1.00 79.38 108 ALA A CA 1
ATOM 912 C C . ALA A 1 108 ? -37.747 -15.279 64.889 1.00 79.38 108 ALA A C 1
ATOM 914 O O . ALA A 1 108 ? -38.703 -15.448 65.643 1.00 79.38 108 ALA A O 1
ATOM 915 N N . GLU A 1 109 ? -36.601 -15.953 65.028 1.00 84.44 109 GLU A N 1
ATOM 916 C CA . GLU A 1 109 ? -36.370 -16.949 66.079 1.00 84.44 109 GLU A CA 1
ATOM 917 C C . GLU A 1 109 ? -36.444 -16.326 67.487 1.00 84.44 109 GLU A C 1
ATOM 919 O O . GLU A 1 109 ? -37.136 -16.845 68.362 1.00 84.44 109 GLU A O 1
ATOM 924 N N . GLU A 1 110 ? -35.823 -15.160 67.707 1.00 85.94 110 GLU A N 1
ATOM 925 C CA . GLU A 1 110 ? -35.927 -14.434 68.985 1.00 85.94 110 GLU A CA 1
ATOM 926 C C . GLU A 1 110 ? -37.337 -13.888 69.262 1.00 85.94 110 GLU A C 1
ATOM 928 O O . GLU A 1 110 ? -37.744 -13.800 70.424 1.00 85.94 110 GLU A O 1
ATOM 933 N N . LEU A 1 111 ? -38.088 -13.507 68.224 1.00 84.50 111 LEU A N 1
ATOM 934 C CA . LEU A 1 111 ? -39.463 -13.024 68.363 1.00 84.50 111 LEU A CA 1
ATOM 935 C C . LEU A 1 111 ? -40.398 -14.165 68.768 1.00 84.50 111 LEU A C 1
ATOM 937 O O . LEU A 1 111 ? -41.143 -14.009 69.731 1.00 84.50 111 LEU A O 1
ATOM 941 N N . SER A 1 112 ? -40.274 -15.323 68.114 1.00 85.69 112 SER A N 1
ATOM 942 C CA . SER A 1 112 ? -41.007 -16.541 68.474 1.00 85.69 112 SER A CA 1
ATOM 943 C C . SER A 1 112 ? -40.652 -17.019 69.886 1.00 85.69 112 SER A C 1
ATOM 945 O O . SER A 1 112 ? -41.530 -17.416 70.649 1.00 85.69 112 SER A O 1
ATOM 947 N N . ARG A 1 113 ? -39.380 -16.907 70.297 1.00 88.44 113 ARG A N 1
ATOM 948 C CA . ARG A 1 113 ? -38.977 -17.220 71.674 1.00 88.44 113 ARG A CA 1
ATOM 949 C C . ARG A 1 113 ? -39.661 -16.309 72.695 1.00 88.44 113 ARG A C 1
ATOM 951 O O . ARG A 1 113 ? -40.193 -16.808 73.679 1.00 88.44 113 ARG A O 1
ATOM 958 N N . ARG A 1 114 ? -39.681 -14.992 72.452 1.00 83.81 114 ARG A N 1
ATOM 959 C CA . ARG A 1 114 ? -40.375 -14.027 73.324 1.00 83.81 114 ARG A CA 1
ATOM 960 C C . ARG A 1 114 ? -41.884 -14.226 73.354 1.00 83.81 114 ARG A C 1
ATOM 962 O O . ARG A 1 114 ? -42.494 -14.015 74.393 1.00 83.81 114 ARG A O 1
ATOM 969 N N . GLU A 1 115 ? -42.477 -14.580 72.224 1.00 83.31 115 GLU A N 1
ATOM 970 C CA . GLU A 1 115 ? -43.900 -14.895 72.128 1.00 83.31 115 GLU A CA 1
ATOM 971 C C . GLU A 1 115 ? -44.248 -16.125 72.972 1.00 83.31 115 GLU A C 1
ATOM 973 O O . GLU A 1 115 ? -45.208 -16.085 73.741 1.00 83.31 115 GLU A O 1
ATOM 978 N N . ASN A 1 116 ? -43.423 -17.173 72.913 1.00 80.69 116 ASN A N 1
ATOM 979 C CA . ASN A 1 116 ? -43.583 -18.355 73.757 1.00 80.69 116 ASN A CA 1
ATOM 980 C C . ASN A 1 116 ? -43.388 -18.026 75.242 1.00 80.69 116 ASN A C 1
ATOM 982 O O . ASN A 1 116 ? -44.229 -18.400 76.049 1.00 80.69 116 ASN A O 1
ATOM 986 N N . GLU A 1 117 ? -42.341 -17.275 75.604 1.00 86.12 117 GLU A N 1
ATOM 987 C CA . GLU A 1 117 ? -42.108 -16.819 76.986 1.00 86.12 117 GLU A CA 1
ATOM 988 C C . GLU A 1 117 ? -43.311 -16.008 77.516 1.00 86.12 117 GLU A C 1
ATOM 990 O O . GLU A 1 117 ? -43.805 -16.269 78.611 1.00 86.12 117 GLU A O 1
ATOM 995 N N . ALA A 1 118 ? -43.846 -15.073 76.721 1.00 81.50 118 ALA A N 1
ATOM 996 C CA . ALA A 1 118 ? -45.025 -14.286 77.089 1.00 81.50 118 ALA A CA 1
ATOM 997 C C . ALA A 1 118 ? -46.296 -15.147 77.204 1.00 81.50 118 ALA A C 1
ATOM 999 O O . ALA A 1 118 ? -47.120 -14.922 78.092 1.00 81.50 118 ALA A O 1
ATOM 1000 N N . SER A 1 119 ? -46.451 -16.145 76.331 1.00 77.06 119 SER A N 1
ATOM 1001 C CA . SER A 1 119 ? -47.568 -17.095 76.373 1.00 77.06 119 SER A CA 1
ATOM 1002 C C . SER A 1 119 ? -47.499 -17.990 77.614 1.00 77.06 119 SER A C 1
ATOM 1004 O O . SER A 1 119 ? -48.513 -18.195 78.281 1.00 77.06 119 SER A O 1
ATOM 1006 N N . GLU A 1 120 ? -46.308 -18.470 77.976 1.00 76.50 120 GLU A N 1
ATOM 1007 C CA . GLU A 1 120 ? -46.064 -19.256 79.190 1.00 76.50 120 GLU A CA 1
ATOM 1008 C C . GLU A 1 120 ? -46.306 -18.429 80.464 1.00 76.50 120 GLU A C 1
ATOM 1010 O O . GLU A 1 120 ? -46.945 -18.911 81.403 1.00 76.50 120 GLU A O 1
ATOM 1015 N N . GLU A 1 121 ? -45.871 -17.164 80.497 1.00 76.69 121 GLU A N 1
ATOM 1016 C CA . GLU A 1 121 ? -46.157 -16.244 81.604 1.00 76.69 121 GLU A CA 1
ATOM 1017 C C . GLU A 1 121 ? -47.666 -16.016 81.773 1.00 76.69 121 GLU A C 1
ATOM 1019 O O . GLU A 1 121 ? -48.184 -16.149 82.886 1.00 76.69 121 GLU A O 1
ATOM 1024 N N . LEU A 1 122 ? -48.395 -15.747 80.684 1.00 68.94 122 LEU A N 1
ATOM 1025 C CA . LEU A 1 122 ? -49.855 -15.604 80.708 1.00 68.94 122 LEU A CA 1
ATOM 1026 C C . LEU A 1 122 ? -50.556 -16.889 81.165 1.00 68.94 122 LEU A C 1
ATOM 1028 O O . LEU A 1 122 ? -51.514 -16.820 81.936 1.00 68.94 122 LEU A O 1
ATOM 1032 N N . GLN A 1 123 ? -50.063 -18.059 80.755 1.00 67.31 123 GLN A N 1
ATOM 1033 C CA . GLN A 1 123 ? -50.597 -19.349 81.189 1.00 67.31 123 GLN A CA 1
ATOM 1034 C C . GLN A 1 123 ? -50.318 -19.623 82.674 1.00 67.31 123 GLN A C 1
ATOM 1036 O O . GLN A 1 123 ? -51.172 -20.177 83.361 1.00 67.31 123 GLN A O 1
ATOM 1041 N N . SER A 1 124 ? -49.169 -19.185 83.199 1.00 65.38 124 SER A N 1
ATOM 1042 C CA . SER A 1 124 ? -48.821 -19.294 84.624 1.00 65.38 124 SER A CA 1
ATOM 1043 C C . SER A 1 124 ? -49.624 -18.342 85.523 1.00 65.38 124 SER A C 1
ATOM 1045 O O . SER A 1 124 ? -49.865 -18.635 86.695 1.00 65.38 124 SER A O 1
ATOM 1047 N N . LEU A 1 125 ? -50.058 -17.209 84.963 1.00 62.28 125 LEU A N 1
ATOM 1048 C CA . LEU A 1 125 ? -50.918 -16.220 85.612 1.00 62.28 125 LEU A CA 1
ATOM 1049 C C . LEU A 1 125 ? -52.406 -16.563 85.483 1.00 62.28 125 LEU A C 1
ATOM 1051 O O . LEU A 1 125 ? -53.225 -15.912 86.132 1.00 62.28 125 LEU A O 1
ATOM 1055 N N . ASN A 1 126 ? -52.759 -17.567 84.675 1.00 54.03 126 ASN A N 1
ATOM 1056 C CA . ASN A 1 126 ? -54.118 -18.065 84.545 1.00 54.03 126 ASN A CA 1
ATOM 1057 C C . ASN A 1 126 ? -54.452 -18.947 85.764 1.00 54.03 126 ASN A C 1
ATOM 1059 O O . ASN A 1 126 ? -53.925 -20.057 85.874 1.00 54.03 126 ASN A O 1
ATOM 1063 N N . PRO A 1 127 ? -55.309 -18.503 86.704 1.00 53.94 127 PRO A N 1
ATOM 1064 C CA . PRO A 1 127 ? -55.790 -19.388 87.751 1.00 53.94 127 PRO A CA 1
ATOM 1065 C C . PRO A 1 127 ? -56.631 -20.482 87.086 1.00 53.94 127 PRO A C 1
ATOM 1067 O O . PRO A 1 127 ? -57.589 -20.175 86.375 1.00 53.94 127 PRO A O 1
ATOM 1070 N N . GLU A 1 128 ? -56.255 -21.749 87.285 1.00 54.44 128 GLU A N 1
ATOM 1071 C CA . GLU A 1 128 ? -57.002 -22.910 86.790 1.00 54.44 128 GLU A CA 1
ATOM 1072 C C . GLU A 1 128 ? -58.508 -22.724 87.047 1.00 54.44 128 GLU A C 1
ATOM 1074 O O . GLU A 1 128 ? -58.960 -22.741 88.194 1.00 54.44 128 GLU A O 1
ATOM 1079 N N . GLY A 1 129 ? -59.286 -22.516 85.977 1.00 57.00 129 GLY A N 1
ATOM 1080 C CA . GLY A 1 129 ? -60.749 -22.490 86.049 1.00 57.00 129 GLY A CA 1
ATOM 1081 C C . GLY A 1 129 ? -61.492 -21.427 85.236 1.00 57.00 129 GLY A C 1
ATOM 1082 O O . GLY A 1 129 ? -62.720 -21.442 85.278 1.00 57.00 129 GLY A O 1
ATOM 1083 N N . ILE A 1 130 ? -60.828 -20.525 84.502 1.00 52.66 130 ILE A N 1
ATOM 1084 C CA . ILE A 1 130 ? -61.531 -19.586 83.606 1.00 52.66 130 ILE A CA 1
ATOM 1085 C C . ILE A 1 130 ? -61.502 -20.123 82.174 1.00 52.66 130 ILE A C 1
ATOM 1087 O O . ILE A 1 130 ? -60.473 -20.115 81.503 1.00 52.66 130 ILE A O 1
ATOM 1091 N N . ASP A 1 131 ? -62.661 -20.606 81.736 1.00 53.78 131 ASP A N 1
ATOM 1092 C CA . ASP A 1 131 ? -62.968 -20.921 80.345 1.00 53.78 131 ASP A CA 1
ATOM 1093 C C . ASP A 1 131 ? -63.188 -19.608 79.575 1.00 53.78 131 ASP A C 1
ATOM 1095 O O . ASP A 1 131 ? -64.234 -18.963 79.687 1.00 53.78 131 ASP A O 1
ATOM 1099 N N . TRP A 1 132 ? -62.160 -19.157 78.858 1.00 56.81 132 TRP A N 1
ATOM 1100 C CA . TRP A 1 132 ? -62.169 -17.891 78.119 1.00 56.81 132 TRP A CA 1
ATOM 1101 C C . TRP A 1 132 ? -63.149 -17.895 76.928 1.00 56.81 132 TRP A C 1
ATOM 1103 O O . TRP A 1 132 ? -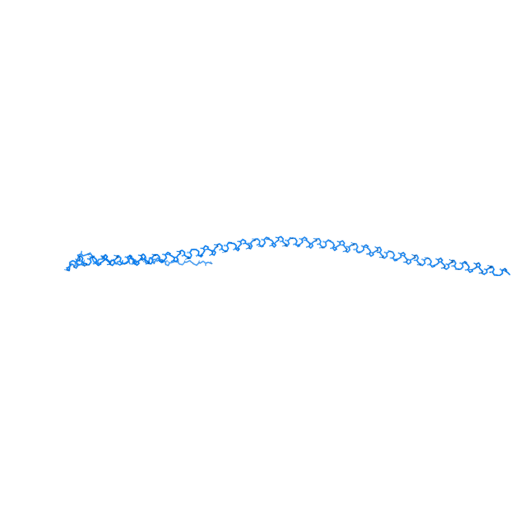63.605 -16.820 76.520 1.00 56.81 132 TRP A O 1
ATOM 1113 N N . ASP A 1 133 ? -63.572 -19.074 76.452 1.00 53.19 133 ASP A N 1
ATOM 1114 C CA . ASP A 1 133 ? -64.602 -19.225 75.412 1.00 53.19 133 ASP A CA 1
ATOM 1115 C C . ASP A 1 133 ? -65.996 -18.814 75.918 1.00 53.19 133 ASP A C 1
ATOM 1117 O O . ASP A 1 133 ? -66.809 -18.259 75.176 1.00 53.19 133 ASP A O 1
ATOM 1121 N N . SER A 1 134 ? -66.258 -18.995 77.216 1.00 53.22 134 SER A N 1
ATOM 1122 C CA . SER A 1 134 ? -67.513 -18.617 77.884 1.00 53.22 134 SER A CA 1
ATOM 1123 C C . SER A 1 134 ? -67.671 -17.095 78.078 1.00 53.22 134 SER A C 1
ATOM 1125 O O . SER A 1 134 ? -68.790 -16.588 78.185 1.00 53.22 134 SER A O 1
ATOM 1127 N N . LEU A 1 135 ? -66.569 -16.331 78.063 1.00 52.72 135 LEU A N 1
ATOM 1128 C CA . LEU A 1 135 ? -66.575 -14.865 78.202 1.00 52.72 135 LEU A CA 1
ATOM 1129 C C . LEU A 1 135 ? -66.709 -14.115 76.862 1.00 52.72 135 LEU A C 1
ATOM 1131 O O . LEU A 1 135 ? -66.688 -12.884 76.850 1.00 52.72 135 LEU A O 1
ATOM 1135 N N . GLY A 1 136 ? -66.864 -14.829 75.739 1.00 49.81 136 GLY A N 1
ATOM 1136 C CA . GLY A 1 136 ? -66.961 -14.230 74.402 1.00 49.81 136 GLY A CA 1
ATOM 1137 C C . GLY A 1 136 ? -65.642 -13.641 73.891 1.00 49.81 136 GLY 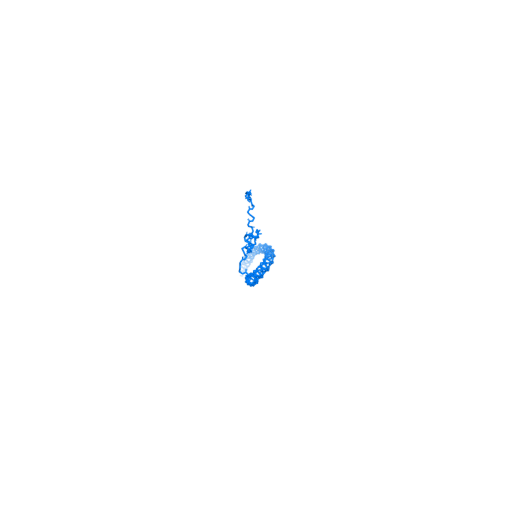A C 1
ATOM 1138 O O . GLY A 1 136 ? -65.650 -12.824 72.974 1.00 49.81 136 GLY A O 1
ATOM 1139 N N . LEU A 1 137 ? -64.521 -14.041 74.498 1.00 51.50 137 LEU A N 1
ATOM 1140 C CA . LEU A 1 137 ? -63.162 -13.604 74.162 1.00 51.50 137 LEU A CA 1
ATOM 1141 C C . LEU A 1 137 ? -62.373 -14.689 73.402 1.00 51.50 137 LEU A C 1
ATOM 1143 O O . LEU A 1 137 ? -61.173 -14.528 73.195 1.00 51.50 137 LEU A O 1
ATOM 1147 N N . GLY A 1 138 ? -63.040 -15.766 72.969 1.00 45.03 138 GLY A N 1
ATOM 1148 C CA . GLY A 1 138 ? -62.471 -16.940 72.285 1.00 45.03 138 GLY A CA 1
ATOM 1149 C C . GLY A 1 138 ? -61.923 -16.704 70.871 1.00 45.03 138 GLY A C 1
ATOM 1150 O O . GLY A 1 138 ? -61.836 -17.643 70.091 1.00 45.03 138 GLY A O 1
ATOM 1151 N N . ASP A 1 139 ? -61.567 -15.466 70.522 1.00 43.34 139 ASP A N 1
ATOM 1152 C CA . ASP A 1 139 ? -60.899 -15.140 69.256 1.00 43.34 139 ASP A CA 1
ATOM 1153 C C . ASP A 1 139 ? -59.663 -14.251 69.463 1.00 43.34 139 ASP A C 1
ATOM 1155 O O . ASP A 1 139 ? -59.289 -13.446 68.616 1.00 43.34 139 ASP A O 1
ATOM 1159 N N . PHE A 1 140 ? -58.980 -14.402 70.601 1.00 42.44 140 PHE A N 1
ATOM 1160 C CA . PHE A 1 140 ? -57.548 -14.094 70.650 1.00 42.44 140 PHE A CA 1
ATOM 1161 C C . PHE A 1 140 ? -56.767 -15.320 70.203 1.00 42.44 140 PHE A C 1
ATOM 1163 O O . PHE A 1 140 ? -55.967 -15.896 70.937 1.00 42.44 140 PHE A O 1
ATOM 1170 N N . ASN A 1 141 ? -57.029 -15.714 68.963 1.00 43.03 141 ASN A N 1
ATOM 1171 C CA . ASN A 1 141 ? -56.111 -16.526 68.208 1.00 43.03 141 ASN A CA 1
ATOM 1172 C C . ASN A 1 141 ? -54.862 -15.649 67.994 1.00 43.03 141 ASN A C 1
ATOM 1174 O O . ASN A 1 141 ? -54.827 -14.808 67.096 1.00 43.03 141 ASN A O 1
ATOM 1178 N N . PHE A 1 142 ? -53.846 -15.784 68.853 1.00 44.00 142 PHE A N 1
ATOM 1179 C CA . PHE A 1 142 ? -52.476 -15.388 68.507 1.00 44.00 142 PHE A CA 1
ATOM 1180 C C . PHE A 1 142 ? -51.950 -16.413 67.496 1.00 44.00 142 PHE A C 1
ATOM 1182 O O . PHE A 1 142 ? -51.019 -17.168 67.745 1.00 44.00 142 PHE A O 1
ATOM 1189 N N . ASP A 1 143 ? -52.624 -16.480 66.350 1.00 41.28 143 ASP A N 1
ATOM 1190 C CA . ASP A 1 143 ? -52.039 -17.033 65.149 1.00 41.28 143 ASP A CA 1
ATOM 1191 C C . ASP A 1 143 ? -51.004 -15.995 64.693 1.00 41.28 143 ASP A C 1
ATOM 1193 O O . ASP A 1 143 ? -51.356 -14.815 64.540 1.00 41.28 143 ASP A O 1
ATOM 1197 N N . PRO A 1 144 ? -49.731 -16.371 64.481 1.00 38.53 144 PRO A N 1
ATOM 1198 C CA . PRO A 1 144 ? -48.765 -15.471 63.879 1.00 38.53 144 PRO A CA 1
ATOM 1199 C C . PRO A 1 144 ? -49.311 -15.136 62.499 1.00 38.53 144 PRO A C 1
ATOM 1201 O O . PRO A 1 144 ? -49.341 -16.012 61.638 1.00 38.53 144 PRO A O 1
ATOM 1204 N N . LEU A 1 145 ? -49.815 -13.900 62.351 1.00 35.34 145 LEU A N 1
ATOM 1205 C CA . LEU A 1 145 ? -50.415 -13.315 61.151 1.00 35.34 145 LEU A CA 1
ATOM 1206 C C . LEU A 1 145 ? -49.974 -14.075 59.901 1.00 35.34 145 LEU A C 1
ATOM 1208 O O . LEU A 1 145 ? -48.929 -13.803 59.307 1.00 35.34 145 LEU A O 1
ATOM 1212 N N . SER A 1 146 ? -50.809 -15.042 59.521 1.00 41.34 146 SER A N 1
ATOM 1213 C CA . SER A 1 146 ? -50.850 -15.572 58.175 1.00 41.34 146 SER A CA 1
ATOM 1214 C C . SER A 1 146 ? -51.200 -14.363 57.334 1.00 41.34 146 SER A C 1
ATOM 1216 O O . SER A 1 146 ? -52.355 -13.953 57.289 1.00 41.34 146 SER A O 1
ATOM 1218 N N . SER A 1 147 ? -50.178 -13.704 56.790 1.00 41.75 147 SER A N 1
ATOM 1219 C CA . SER A 1 147 ? -50.338 -12.594 55.869 1.00 41.75 147 SER A CA 1
ATOM 1220 C C . SER A 1 147 ? -51.288 -13.069 54.785 1.00 41.75 147 SER A C 1
ATOM 1222 O O . SER A 1 147 ? -50.917 -13.931 53.980 1.00 41.75 147 SER A O 1
ATOM 1224 N N . ASP A 1 148 ? -52.510 -12.548 54.832 1.00 41.03 148 ASP A N 1
ATOM 1225 C CA . ASP A 1 148 ? -53.550 -12.827 53.869 1.00 41.03 148 ASP A CA 1
ATOM 1226 C C . ASP A 1 148 ? -52.950 -12.704 52.475 1.00 41.03 148 ASP A C 1
ATOM 1228 O O . ASP A 1 148 ? -52.499 -11.643 52.029 1.00 41.03 148 ASP A O 1
ATOM 1232 N N . VAL A 1 149 ? -52.921 -13.847 51.799 1.00 42.38 149 VAL A N 1
ATOM 1233 C CA . VAL A 1 149 ? -52.716 -13.936 50.368 1.00 42.38 149 VAL A CA 1
ATOM 1234 C C . VAL A 1 149 ? -53.912 -13.225 49.746 1.00 42.38 149 VAL A C 1
ATOM 1236 O O . VAL A 1 149 ? -54.976 -13.806 49.542 1.00 42.38 149 VAL A O 1
ATOM 1239 N N . VAL A 1 150 ? -53.725 -11.937 49.459 1.00 46.03 150 VAL A N 1
ATOM 1240 C CA . VAL A 1 150 ? -54.564 -11.151 48.555 1.00 46.03 150 VAL A CA 1
ATOM 1241 C C . VAL A 1 150 ? -54.462 -11.800 47.175 1.00 46.03 150 VAL A C 1
ATOM 1243 O O . VAL A 1 150 ? -53.598 -11.493 46.357 1.00 46.03 150 VAL A O 1
ATOM 1246 N N . GLY A 1 151 ? -55.334 -12.778 46.944 1.00 45.78 151 GLY A N 1
ATOM 1247 C CA . GLY A 1 151 ? -55.622 -13.350 45.640 1.00 45.78 151 GLY A CA 1
ATOM 1248 C C . GLY A 1 151 ? -56.564 -12.428 44.878 1.00 45.78 151 GLY A C 1
ATOM 1249 O O . GLY A 1 151 ? -57.741 -12.739 44.718 1.00 45.78 151 GLY A O 1
ATOM 1250 N N . GLU A 1 152 ? -56.058 -11.286 44.416 1.00 42.34 152 GLU A N 1
ATOM 1251 C CA . GLU A 1 152 ? -56.776 -10.454 43.455 1.00 42.34 152 GLU A CA 1
ATOM 1252 C C . GLU A 1 152 ? -56.557 -10.962 42.024 1.00 42.34 152 GLU A C 1
ATOM 1254 O O . GLU A 1 152 ? -55.453 -10.973 41.486 1.00 42.34 152 GLU A O 1
ATOM 1259 N N . SER A 1 153 ? -57.681 -11.339 41.417 1.00 37.56 153 SER A N 1
ATOM 1260 C CA . SER A 1 153 ? -58.049 -11.105 40.020 1.00 37.56 153 SER A CA 1
ATOM 1261 C C . SER A 1 153 ? -57.136 -11.615 38.898 1.00 37.56 153 SER A C 1
ATOM 1263 O O . SER A 1 153 ? -56.191 -10.984 38.433 1.00 37.56 153 SER A O 1
ATOM 1265 N N . SER A 1 154 ? -57.628 -12.701 38.307 1.00 47.22 154 SER A N 1
ATOM 1266 C CA . SER A 1 154 ? -57.626 -12.936 36.863 1.00 47.22 154 SER A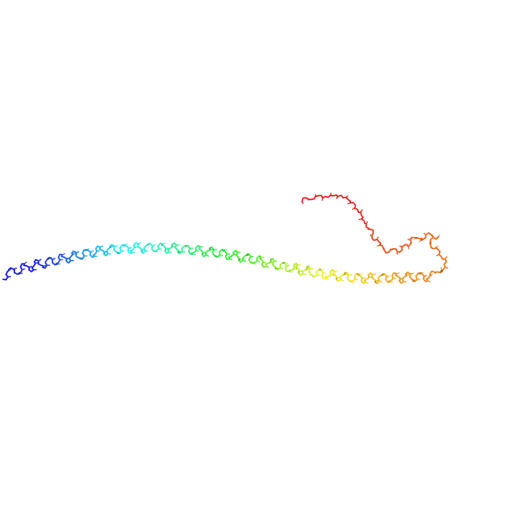 CA 1
ATOM 1267 C C . SER A 1 154 ? -57.995 -11.676 36.060 1.00 47.22 154 SER A C 1
ATOM 1269 O O . SER A 1 154 ? -59.097 -11.151 36.198 1.00 47.22 154 SER A O 1
ATOM 1271 N N . SER A 1 155 ? -57.105 -11.248 35.161 1.00 54.03 155 SER A N 1
ATOM 1272 C CA . SER A 1 155 ? -57.463 -10.694 33.848 1.00 54.03 155 SER A CA 1
ATOM 1273 C C . SER A 1 155 ? -56.220 -10.666 32.958 1.00 54.03 155 SER A C 1
ATOM 1275 O O . SER A 1 155 ? -55.257 -9.951 33.228 1.00 54.03 155 SER A O 1
ATOM 1277 N N . GLY A 1 156 ? -56.235 -11.474 31.898 1.00 49.59 156 GLY A N 1
ATOM 1278 C CA . GLY A 1 156 ? -55.126 -11.630 30.965 1.00 49.59 156 GLY A CA 1
ATOM 1279 C C . GLY A 1 156 ? -54.789 -10.370 30.166 1.00 49.59 156 GLY A C 1
ATOM 1280 O O . GLY A 1 156 ? -55.662 -9.595 29.785 1.00 49.59 156 GLY A O 1
ATOM 1281 N N . VAL A 1 157 ? -53.502 -10.231 29.844 1.00 51.16 157 VAL A N 1
ATOM 1282 C CA . VAL A 1 157 ? -53.001 -9.375 28.766 1.00 51.16 157 VAL A CA 1
ATOM 1283 C C . VAL A 1 157 ? -51.916 -10.154 28.024 1.00 51.16 157 VAL A C 1
ATOM 1285 O O . VAL A 1 157 ? -50.828 -10.398 28.538 1.00 51.16 157 VAL A O 1
ATOM 1288 N N . VAL A 1 158 ? -52.260 -10.573 26.807 1.00 52.75 158 VAL A N 1
ATOM 1289 C CA . VAL A 1 158 ? -51.339 -11.016 25.758 1.00 52.75 158 VAL A CA 1
ATOM 1290 C C . VAL A 1 158 ? -50.568 -9.787 25.279 1.00 52.75 158 VAL A C 1
ATOM 1292 O O . VAL A 1 158 ? -51.179 -8.796 24.882 1.00 52.75 158 VAL A O 1
ATOM 1295 N N . GLY A 1 159 ? -49.242 -9.849 25.303 1.00 57.97 159 GLY A N 1
ATOM 1296 C CA . GLY A 1 159 ? -48.384 -8.925 24.572 1.00 57.97 159 GLY A CA 1
ATOM 1297 C C . GLY A 1 159 ? -47.713 -9.671 23.428 1.00 57.97 159 GLY A C 1
ATOM 1298 O O . GLY A 1 159 ? -47.298 -10.814 23.606 1.00 57.97 159 GLY A O 1
ATOM 1299 N N . HIS A 1 160 ? -47.644 -9.025 22.270 1.00 41.56 160 HIS A N 1
ATOM 1300 C CA . HIS A 1 160 ? -46.662 -9.327 21.230 1.00 41.56 160 HIS A CA 1
ATOM 1301 C C . HIS A 1 160 ? -45.250 -9.546 21.799 1.00 41.56 160 HIS A C 1
ATOM 1303 O O . HIS A 1 160 ? -44.896 -8.830 22.765 1.00 41.56 160 HIS A O 1
#

Sequence (160 aa):
MVLGWRLLVRYFFFFFFFFFFFFFFFFCLLTVAVKKLISQEKKLDKDEEEAGEDLLKLHEELATLQARMAVAAGRLSRIRKTKNKVKERRASEFRRGIQGLEGEDKLAEELSRRENEASEELQSLNPEGIDWDSLGLGDFNFDPLSSDVVGESSSGVVGH

Organism: Fusarium oxysporum f. sp. cubense (NCBI:txid61366)

pLDDT: mean 80.5, std 19.2, range [35.34, 97.88]